Protein AF-A0A0D9XHW0-F1 (afdb_monomer)

Nearest PDB structures (foldseek):
  3bti-assembly2_E  TM=2.413E-01  e=8.405E+00  Staphylococcus aureus subsp. aureus Mu50

Secondary structure (DSSP, 8-state):
--PPP------TTHHHHH-HHHHSHHHHHHHHHHHHHHHHHHH-SS-S--SHHHHHHHHHH-TTTTTTTTT--HHHHHHHT--SS-HHHHHHHHHHHHHHIIIIIHHHHHHT-S----STTTTHHHHHHHT---------------

Radius of gyration: 20.17 Å; Cα contacts (8 Å, |Δi|>4): 110; chains: 1; bounding box: 55×36×53 Å

pLDDT: mean 93.45, std 7.58, range [49.66, 98.75]

Sequence (146 aa):
MGAIWVDNLEIESMDTINDAVQSGERALMLAEFKLSLNSYLSELAASPFRSLKNIIEFNNRHPLEERMDEFGQSYLLQSEATDGIGPTEKKAIAKLSKLCERSLEKIMRVHKLEAIVAPGASAHSLLAIGGYPAITVPAGAAVEAI

InterPro domains:
  IPR036928 Amidase signature (AS) superfamily [G3DSA:3.90.1300.10] (1-145)

Mean predicted aligned error: 4.7 Å

Structure (mmCIF, N/CA/C/O backbone):
data_AF-A0A0D9XHW0-F1
#
_entry.id   AF-A0A0D9XHW0-F1
#
loop_
_atom_site.group_PDB
_atom_site.id
_atom_site.type_symbol
_atom_site.label_atom_id
_atom_site.label_alt_id
_atom_site.label_comp_id
_atom_site.label_asym_id
_atom_site.label_entity_id
_atom_site.label_seq_id
_atom_site.pdbx_PDB_ins_code
_atom_site.Cartn_x
_atom_site.Cartn_y
_atom_site.Cartn_z
_atom_site.occupancy
_atom_site.B_iso_or_equiv
_atom_site.auth_seq_id
_atom_site.auth_comp_id
_atom_site.auth_asym_id
_atom_site.auth_atom_id
_atom_site.pdbx_PDB_model_num
ATOM 1 N N . MET A 1 1 ? -17.651 -20.077 24.466 1.00 52.66 1 MET A N 1
ATOM 2 C CA . MET A 1 1 ? -18.828 -19.181 24.417 1.00 52.66 1 MET A CA 1
ATOM 3 C C . MET A 1 1 ? -18.975 -18.540 25.786 1.00 52.66 1 MET A C 1
ATOM 5 O O . MET A 1 1 ? -18.859 -19.258 26.768 1.00 52.66 1 MET A O 1
ATOM 9 N N . GLY A 1 2 ? -19.094 -17.212 25.836 1.00 86.81 2 GLY A N 1
ATOM 10 C CA . GLY A 1 2 ? -18.925 -16.404 27.056 1.00 86.81 2 GLY A CA 1
ATOM 11 C C . GLY A 1 2 ? -18.410 -14.976 26.809 1.00 86.81 2 GLY A C 1
ATOM 12 O O . GLY A 1 2 ? -18.178 -14.250 27.764 1.00 86.81 2 GLY A O 1
ATOM 13 N N . ALA A 1 3 ? -18.216 -14.578 25.545 1.00 90.31 3 ALA A N 1
ATOM 14 C CA . ALA A 1 3 ? -17.893 -13.201 25.186 1.00 90.31 3 ALA A CA 1
ATOM 15 C C . ALA A 1 3 ? -19.110 -12.285 25.393 1.00 90.31 3 ALA A C 1
ATOM 17 O O . ALA A 1 3 ? -20.247 -12.698 25.149 1.00 90.31 3 ALA A O 1
ATOM 18 N N . ILE A 1 4 ? -18.849 -11.051 25.825 1.00 93.38 4 ILE A N 1
ATOM 19 C CA . ILE A 1 4 ? -19.847 -9.986 25.933 1.00 93.38 4 ILE A CA 1
ATOM 20 C C . ILE A 1 4 ? -19.820 -9.201 24.623 1.00 93.38 4 ILE A C 1
ATOM 22 O O . ILE A 1 4 ? -18.756 -8.767 24.187 1.00 93.38 4 ILE A O 1
ATOM 26 N N . TRP A 1 5 ? -20.984 -9.035 24.002 1.00 91.38 5 TRP A N 1
ATOM 27 C CA . TRP A 1 5 ? -21.119 -8.299 22.750 1.00 91.38 5 TRP A CA 1
ATOM 28 C C . TRP A 1 5 ? -21.504 -6.851 23.018 1.00 91.38 5 TRP A C 1
ATOM 30 O O . TRP A 1 5 ? -22.347 -6.564 23.871 1.00 91.38 5 TRP A O 1
ATOM 40 N N . VAL A 1 6 ? -20.879 -5.949 22.269 1.00 91.75 6 VAL A N 1
ATOM 41 C CA . VAL A 1 6 ? -21.291 -4.552 22.164 1.00 91.75 6 VAL A CA 1
ATOM 42 C C . VAL A 1 6 ? -21.670 -4.328 20.707 1.00 91.75 6 VAL A C 1
ATOM 44 O O . VAL A 1 6 ? -20.801 -4.281 19.839 1.00 91.75 6 VAL A O 1
ATOM 47 N N . ASP A 1 7 ? -22.970 -4.246 20.448 1.00 88.75 7 ASP A N 1
ATOM 48 C CA . ASP A 1 7 ? -23.512 -4.081 19.100 1.00 88.75 7 ASP A CA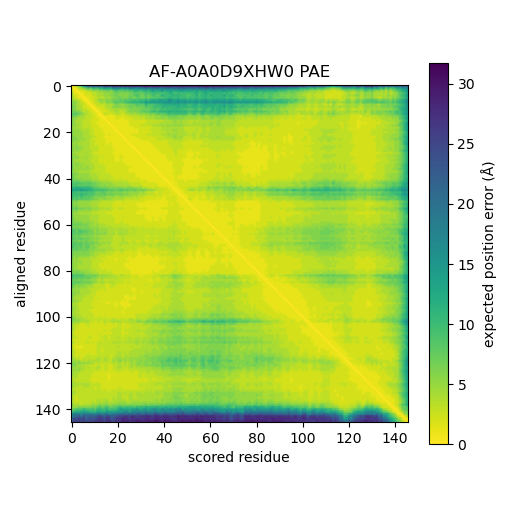 1
ATOM 49 C C . ASP A 1 7 ? -23.597 -2.602 18.694 1.00 88.75 7 ASP A C 1
ATOM 51 O O . ASP A 1 7 ? -23.497 -1.700 19.529 1.00 88.75 7 ASP A O 1
ATOM 55 N N . ASN A 1 8 ? -23.823 -2.358 17.397 1.00 83.50 8 ASN A N 1
ATOM 56 C CA . ASN A 1 8 ? -24.020 -1.027 16.803 1.00 83.50 8 ASN A CA 1
ATOM 57 C C . ASN A 1 8 ? -22.875 -0.036 17.072 1.00 83.50 8 ASN A C 1
ATOM 59 O O . ASN A 1 8 ? -23.093 1.167 17.212 1.00 83.50 8 ASN A O 1
ATOM 63 N N . LEU A 1 9 ? -21.645 -0.545 17.134 1.00 86.44 9 LEU A N 1
ATOM 64 C CA . LEU A 1 9 ? -20.449 0.281 17.176 1.00 86.44 9 LEU A CA 1
ATOM 65 C C . LEU A 1 9 ? -20.221 0.934 15.811 1.00 86.44 9 LEU A C 1
ATOM 67 O O . LEU A 1 9 ? -20.028 0.249 14.808 1.00 86.44 9 LEU A O 1
ATOM 71 N N . GLU A 1 10 ? -20.212 2.263 15.787 1.00 85.56 10 GLU A N 1
ATOM 72 C CA . GLU A 1 10 ? -19.879 3.035 14.596 1.00 85.56 10 GLU A CA 1
ATOM 73 C C . GLU A 1 10 ? -18.409 3.456 14.651 1.00 85.56 10 GLU A C 1
ATOM 75 O O . GLU A 1 10 ? -17.956 4.104 15.598 1.00 85.56 10 GLU A O 1
ATOM 80 N N . ILE A 1 11 ? -17.648 3.066 13.630 1.00 85.88 11 ILE A N 1
ATOM 81 C CA . ILE A 1 11 ? -16.259 3.488 13.479 1.00 85.88 11 ILE A CA 1
ATOM 82 C C . ILE A 1 11 ? -16.258 4.826 12.741 1.00 85.88 11 ILE A C 1
ATOM 84 O O . ILE A 1 11 ? -16.602 4.904 11.562 1.00 85.88 11 ILE A O 1
ATOM 88 N N . GLU A 1 12 ? -15.864 5.887 13.446 1.00 86.19 12 GLU A N 1
ATOM 89 C CA . GLU A 1 12 ? -15.758 7.228 12.871 1.00 86.19 12 GLU A CA 1
ATOM 90 C C . GLU A 1 12 ? -14.870 7.221 11.610 1.00 86.19 12 GLU A C 1
ATOM 92 O O . GLU A 1 12 ? -13.840 6.561 11.559 1.00 86.19 12 GLU A O 1
ATOM 97 N N . SER A 1 13 ? -15.225 8.018 10.597 1.00 88.06 13 SER A N 1
ATOM 98 C CA . SER A 1 13 ? -14.411 8.228 9.380 1.00 88.06 13 SER A CA 1
ATOM 99 C C . SER A 1 13 ? -14.149 6.986 8.510 1.00 88.06 13 SER A C 1
ATOM 101 O O . SER A 1 13 ? -13.260 7.038 7.655 1.00 88.06 13 SER A O 1
ATOM 103 N N . MET A 1 14 ? -14.915 5.899 8.670 1.00 90.31 14 MET A N 1
ATOM 104 C CA . MET A 1 14 ? -14.696 4.659 7.913 1.00 90.31 14 MET A CA 1
ATOM 105 C C . MET A 1 14 ? -14.783 4.854 6.391 1.00 90.31 14 MET A C 1
ATOM 107 O O . MET A 1 14 ? -13.962 4.310 5.657 1.00 90.31 14 MET A O 1
ATOM 111 N N . ASP A 1 15 ? -15.692 5.711 5.916 1.00 91.88 15 ASP A N 1
ATOM 112 C CA . ASP A 1 15 ? -15.798 6.064 4.492 1.00 91.88 15 ASP A CA 1
ATOM 113 C C . ASP A 1 15 ? -14.523 6.732 3.963 1.00 91.88 15 ASP A C 1
ATOM 115 O O . ASP A 1 15 ? -14.060 6.437 2.866 1.00 91.88 15 ASP A O 1
ATOM 119 N N . THR A 1 16 ? -13.915 7.615 4.765 1.00 94.50 16 THR A N 1
ATOM 120 C CA . THR A 1 16 ? -12.645 8.259 4.402 1.00 94.50 16 THR A CA 1
ATOM 121 C 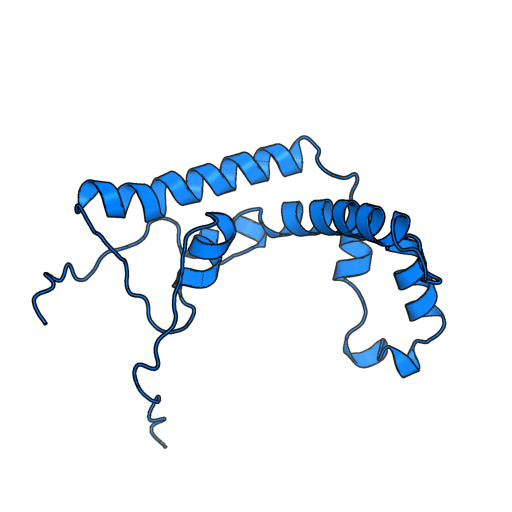C . THR A 1 16 ? -11.497 7.262 4.418 1.00 94.50 16 THR A C 1
ATOM 123 O O . THR A 1 16 ? -10.620 7.359 3.571 1.00 94.50 16 THR A O 1
ATOM 126 N N . ILE A 1 17 ? -11.477 6.332 5.376 1.00 93.88 17 ILE A N 1
ATOM 127 C CA . ILE A 1 17 ? -10.433 5.305 5.496 1.00 93.88 17 ILE A CA 1
ATOM 128 C C . ILE A 1 17 ? -10.478 4.329 4.315 1.00 93.88 17 ILE A C 1
ATOM 130 O O . ILE A 1 17 ? -9.427 3.981 3.784 1.00 93.88 17 ILE A O 1
ATOM 134 N N . ASN A 1 18 ? -11.676 3.928 3.887 1.00 92.88 18 ASN A N 1
ATOM 135 C CA . ASN A 1 18 ? -11.874 2.999 2.772 1.00 92.88 18 ASN A CA 1
ATOM 136 C C . ASN A 1 18 ? -11.663 3.645 1.388 1.00 92.88 18 ASN A C 1
ATOM 138 O O . ASN A 1 18 ? -11.543 2.935 0.390 1.00 92.88 18 ASN A O 1
ATOM 142 N N . ASP A 1 19 ? -11.595 4.975 1.302 1.00 95.19 19 ASP A N 1
ATOM 143 C CA . ASP A 1 19 ? -11.231 5.686 0.078 1.00 95.19 19 ASP A CA 1
ATOM 144 C C . ASP A 1 19 ? -9.733 6.022 0.087 1.00 95.19 19 ASP A C 1
ATOM 146 O O . ASP A 1 19 ? -9.295 6.995 0.700 1.00 95.19 19 ASP A O 1
ATOM 150 N N . ALA A 1 20 ? -8.940 5.240 -0.649 1.00 94.69 20 ALA A N 1
ATOM 151 C CA . ALA A 1 20 ? -7.485 5.393 -0.717 1.00 94.69 20 ALA A CA 1
ATOM 152 C C . ALA A 1 20 ? -7.015 6.786 -1.193 1.00 94.69 20 ALA A C 1
ATOM 154 O O . ALA A 1 20 ? -5.894 7.204 -0.889 1.00 94.69 20 ALA A O 1
ATOM 155 N N . VAL A 1 21 ? -7.831 7.523 -1.958 1.00 95.00 21 VAL A N 1
ATOM 156 C CA . VAL A 1 21 ? -7.497 8.898 -2.369 1.00 95.00 21 VAL A CA 1
ATOM 157 C C . VAL A 1 21 ? -7.766 9.851 -1.221 1.00 95.00 21 VAL A C 1
ATOM 159 O O . VAL A 1 21 ? -6.902 10.658 -0.870 1.00 95.00 21 VAL A O 1
ATOM 162 N N . GLN A 1 22 ? -8.956 9.762 -0.629 1.00 95.06 22 GLN A N 1
ATOM 163 C CA . GLN A 1 22 ? -9.345 10.660 0.449 1.00 95.06 22 GLN A CA 1
ATOM 164 C C . GLN A 1 22 ? -8.522 10.418 1.711 1.00 95.06 22 GLN A C 1
ATOM 166 O O . GLN A 1 22 ? -8.121 11.395 2.343 1.00 95.06 22 GLN A O 1
ATOM 171 N N . SER A 1 23 ? -8.220 9.173 2.077 1.00 94.38 23 SER A N 1
ATOM 172 C CA . SER A 1 23 ? -7.375 8.837 3.229 1.00 94.38 23 SER A CA 1
ATOM 173 C C . SER A 1 23 ? -5.949 9.381 3.078 1.00 94.38 23 SER A C 1
ATOM 175 O O . SER A 1 23 ? -5.334 9.784 4.068 1.00 94.38 23 SER A O 1
ATOM 177 N N . GLY A 1 24 ? -5.460 9.481 1.838 1.00 94.94 24 GLY A N 1
ATOM 178 C CA . GLY A 1 24 ? -4.069 9.788 1.502 1.00 94.94 24 GLY A CA 1
ATOM 179 C C . GLY A 1 24 ? -3.194 8.541 1.343 1.00 94.94 24 GLY A C 1
ATOM 180 O O . GLY A 1 24 ? -2.028 8.671 0.972 1.00 94.94 24 GLY A O 1
ATOM 181 N N . GLU A 1 25 ? -3.752 7.349 1.569 1.00 95.75 25 GLU A N 1
ATOM 182 C CA . GLU A 1 25 ? -3.077 6.058 1.403 1.00 95.75 25 GLU A CA 1
ATOM 183 C C . GLU A 1 25 ? -2.483 5.908 0.001 1.00 95.75 25 GLU A C 1
ATOM 185 O O . GLU A 1 25 ? -1.317 5.553 -0.129 1.00 95.75 25 GLU A O 1
ATOM 190 N N . ARG A 1 26 ? -3.232 6.246 -1.057 1.00 95.81 26 ARG A N 1
ATOM 191 C CA . ARG A 1 26 ? -2.763 6.080 -2.440 1.00 95.81 26 ARG A CA 1
ATOM 192 C C . ARG A 1 26 ? -1.508 6.899 -2.720 1.00 95.81 26 ARG A C 1
ATOM 194 O O . ARG A 1 26 ? -0.598 6.396 -3.365 1.00 95.81 26 ARG A O 1
ATOM 201 N N . ALA A 1 27 ? -1.449 8.144 -2.250 1.00 95.06 27 ALA A N 1
ATOM 202 C CA . ALA A 1 27 ? -0.276 8.991 -2.462 1.00 95.06 27 ALA A CA 1
ATOM 203 C C . ALA A 1 27 ? 0.968 8.379 -1.801 1.00 95.06 27 ALA A C 1
ATOM 205 O O . ALA A 1 27 ? 2.023 8.290 -2.427 1.00 95.06 27 ALA A O 1
ATOM 206 N N . LEU A 1 28 ? 0.810 7.893 -0.566 1.00 96.50 28 LEU A N 1
ATOM 207 C CA . LEU A 1 28 ? 1.883 7.232 0.166 1.00 96.50 28 LEU A CA 1
ATOM 208 C C . LEU A 1 28 ? 2.304 5.918 -0.506 1.00 96.50 28 LEU A C 1
ATOM 210 O O . LEU A 1 28 ? 3.488 5.725 -0.766 1.00 96.50 28 LEU A O 1
ATOM 214 N N . MET A 1 29 ? 1.338 5.071 -0.874 1.00 96.94 29 MET A N 1
ATOM 215 C CA . MET A 1 29 ? 1.565 3.790 -1.546 1.00 96.94 29 MET A CA 1
ATOM 216 C C . MET A 1 29 ? 2.384 3.960 -2.830 1.00 96.94 29 MET A C 1
ATOM 218 O O . MET A 1 29 ? 3.325 3.207 -3.055 1.00 96.94 29 MET A O 1
ATOM 222 N N . LEU A 1 30 ? 2.060 4.948 -3.671 1.00 98.12 30 LEU A N 1
ATOM 223 C CA . LEU A 1 30 ? 2.781 5.190 -4.927 1.00 98.12 30 LEU A CA 1
ATOM 224 C C . LEU A 1 30 ? 4.241 5.596 -4.687 1.00 98.12 30 LEU A C 1
ATOM 226 O O . LEU A 1 30 ? 5.149 5.082 -5.346 1.00 98.12 30 LEU A O 1
ATOM 230 N N . ALA A 1 31 ? 4.465 6.493 -3.724 1.00 98.06 31 ALA A N 1
ATOM 231 C CA . ALA A 1 31 ? 5.800 6.969 -3.381 1.00 98.06 31 ALA A CA 1
ATOM 232 C C . ALA A 1 31 ? 6.653 5.857 -2.751 1.00 98.06 31 ALA A C 1
ATOM 234 O O . ALA A 1 31 ? 7.791 5.623 -3.167 1.00 98.06 31 ALA A O 1
ATOM 235 N N . GLU A 1 32 ? 6.095 5.132 -1.780 1.00 97.75 32 GLU A N 1
ATOM 236 C CA . GLU A 1 32 ? 6.776 4.024 -1.107 1.00 97.75 32 GLU A CA 1
ATOM 237 C C . GLU A 1 32 ? 7.025 2.842 -2.040 1.00 97.75 32 GLU A C 1
ATOM 239 O O . GLU A 1 32 ? 8.083 2.218 -1.941 1.00 97.75 32 GLU A O 1
ATOM 244 N N . PHE A 1 33 ? 6.110 2.552 -2.971 1.00 98.44 33 PHE A N 1
ATOM 245 C CA . PHE A 1 33 ? 6.276 1.472 -3.941 1.00 98.44 33 PHE A CA 1
ATOM 246 C C . PHE A 1 33 ? 7.499 1.695 -4.831 1.00 98.44 33 PHE A C 1
ATOM 248 O O . PHE A 1 33 ? 8.334 0.798 -4.936 1.00 98.44 33 PHE A O 1
ATOM 255 N N . LYS A 1 34 ? 7.663 2.891 -5.422 1.00 98.44 34 LYS A N 1
ATOM 256 C CA . LYS A 1 34 ? 8.851 3.211 -6.238 1.00 98.44 34 LYS A CA 1
ATOM 257 C C . LYS A 1 34 ? 10.135 3.054 -5.426 1.00 98.44 34 LYS A C 1
ATOM 259 O O . LYS A 1 34 ? 11.078 2.413 -5.892 1.00 98.44 34 LYS A O 1
ATOM 264 N N . LEU A 1 35 ? 10.178 3.639 -4.227 1.00 98.25 35 LEU A N 1
ATOM 265 C CA . LEU A 1 35 ? 11.366 3.606 -3.370 1.00 98.25 35 LEU A CA 1
ATOM 266 C C . LEU A 1 35 ? 11.725 2.172 -2.965 1.00 98.25 35 LEU A C 1
ATOM 268 O O . LEU A 1 35 ? 12.852 1.730 -3.195 1.00 98.25 35 LEU A O 1
ATOM 272 N N . SER A 1 36 ? 10.757 1.440 -2.416 1.00 98.12 36 SER A N 1
ATOM 273 C CA . SER A 1 36 ? 10.946 0.077 -1.916 1.00 98.12 36 SER A CA 1
ATOM 274 C C . SER A 1 36 ? 11.310 -0.890 -3.036 1.00 98.12 36 SER A C 1
ATOM 276 O O . SER A 1 36 ? 12.248 -1.672 -2.892 1.00 98.12 36 SER A O 1
ATOM 278 N N . LEU A 1 37 ? 10.617 -0.812 -4.178 1.00 98.19 37 LEU A N 1
ATOM 279 C CA . LEU A 1 37 ? 10.886 -1.686 -5.315 1.00 98.19 37 LEU A CA 1
ATOM 280 C C . LEU A 1 37 ? 12.273 -1.423 -5.904 1.00 98.19 37 LEU A C 1
ATOM 282 O O . LEU A 1 37 ? 13.001 -2.372 -6.181 1.00 98.19 37 LEU A O 1
ATOM 286 N N . ASN A 1 38 ? 12.670 -0.157 -6.068 1.00 98.25 38 ASN A N 1
ATOM 287 C CA . ASN A 1 38 ? 14.004 0.174 -6.572 1.00 98.25 38 ASN A CA 1
ATOM 288 C C . ASN A 1 38 ? 15.103 -0.313 -5.620 1.00 98.25 38 ASN A C 1
ATOM 290 O O . ASN A 1 38 ? 16.084 -0.892 -6.086 1.00 98.25 38 ASN A O 1
ATOM 294 N N . SER A 1 39 ? 14.922 -0.131 -4.305 1.00 97.88 39 SER A N 1
ATOM 295 C CA . SER A 1 39 ? 15.852 -0.654 -3.296 1.00 97.88 39 SER A CA 1
ATOM 296 C C . SER A 1 39 ? 15.981 -2.171 -3.420 1.00 97.88 39 SER A C 1
ATOM 298 O O . SER A 1 39 ? 17.082 -2.678 -3.623 1.00 97.88 39 SER A O 1
ATOM 300 N N . TYR A 1 40 ? 14.850 -2.883 -3.418 1.00 98.00 40 TYR A N 1
ATOM 301 C CA . TYR A 1 40 ? 14.813 -4.338 -3.547 1.00 98.00 40 TYR A CA 1
ATOM 302 C C . TYR A 1 40 ? 15.505 -4.829 -4.826 1.00 98.00 40 TYR A C 1
ATOM 304 O O . TYR A 1 40 ? 16.389 -5.681 -4.770 1.00 98.00 40 TYR A O 1
ATOM 312 N N . LEU A 1 41 ? 15.154 -4.261 -5.985 1.00 97.88 41 LEU A N 1
ATOM 313 C CA . LEU A 1 41 ? 15.723 -4.656 -7.277 1.00 97.88 41 LEU A CA 1
ATOM 314 C C . LEU A 1 41 ? 17.229 -4.388 -7.373 1.00 97.88 41 LEU A C 1
ATOM 316 O O . LEU A 1 41 ? 17.926 -5.114 -8.084 1.00 97.88 41 LEU A O 1
ATOM 320 N N . SER A 1 42 ? 17.734 -3.361 -6.685 1.00 96.62 42 SER A N 1
ATOM 321 C CA . SER A 1 42 ? 19.163 -3.033 -6.676 1.00 96.62 42 SER A CA 1
ATOM 322 C C . SER A 1 42 ? 20.016 -4.069 -5.933 1.00 96.62 42 SER A C 1
ATOM 324 O O . SER A 1 42 ? 21.182 -4.255 -6.278 1.00 96.62 42 SER A O 1
ATOM 326 N N . GLU A 1 43 ? 19.421 -4.781 -4.973 1.00 96.75 43 GLU A N 1
ATOM 327 C CA . GLU A 1 43 ? 20.092 -5.769 -4.118 1.00 96.75 43 GLU A CA 1
ATOM 328 C C . GLU A 1 43 ? 20.009 -7.203 -4.667 1.00 96.75 43 GLU A C 1
ATOM 330 O O . GLU A 1 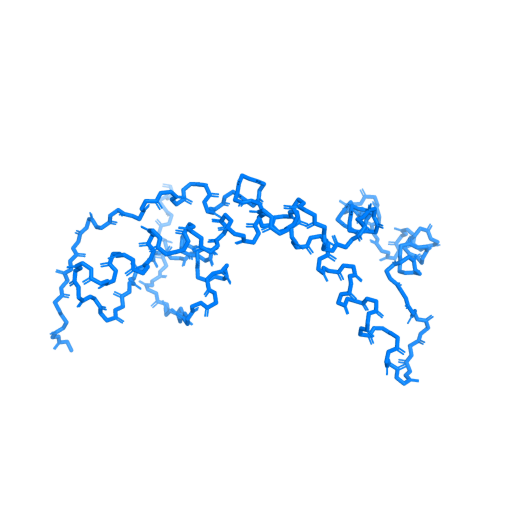43 ? 20.695 -8.105 -4.179 1.00 96.75 43 GLU A O 1
ATOM 335 N N . LEU A 1 44 ? 19.193 -7.444 -5.699 1.00 96.94 44 LEU A N 1
ATOM 336 C CA . LEU A 1 44 ? 19.039 -8.773 -6.285 1.00 96.94 44 LEU A CA 1
ATOM 337 C C . LEU A 1 44 ? 20.327 -9.252 -6.964 1.00 96.94 44 LEU A C 1
ATOM 339 O O . LEU A 1 44 ? 20.791 -8.674 -7.949 1.00 96.94 44 LEU A O 1
ATOM 343 N N . ALA A 1 45 ? 20.839 -10.396 -6.502 1.00 96.31 45 ALA A N 1
ATOM 344 C CA . ALA A 1 45 ? 22.020 -11.042 -7.077 1.00 96.31 45 ALA A CA 1
ATOM 345 C C . ALA A 1 45 ? 21.832 -11.419 -8.559 1.00 96.31 45 ALA A C 1
ATOM 347 O O . ALA A 1 45 ? 22.761 -11.303 -9.356 1.00 96.31 45 ALA A O 1
ATOM 348 N N . ALA A 1 46 ? 20.626 -11.853 -8.936 1.00 95.44 46 ALA A N 1
ATOM 349 C CA . ALA A 1 46 ? 20.292 -12.254 -10.297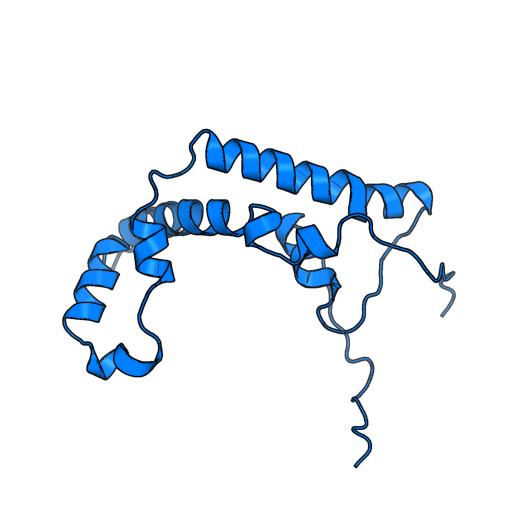 1.00 95.44 46 ALA A CA 1
ATOM 350 C C . ALA A 1 46 ? 18.929 -11.684 -10.702 1.00 95.44 46 ALA A C 1
ATOM 352 O O . ALA A 1 46 ? 17.879 -12.160 -10.285 1.00 95.44 46 ALA A O 1
ATOM 353 N N . SER A 1 47 ? 18.961 -10.644 -11.527 1.00 95.31 47 SER A N 1
ATOM 354 C CA . SER A 1 47 ? 17.795 -10.046 -12.178 1.00 95.31 47 SER A CA 1
ATOM 355 C C . SER A 1 47 ? 18.291 -9.173 -13.334 1.00 95.31 47 SER A C 1
ATOM 357 O O . SER A 1 47 ? 19.369 -8.585 -13.197 1.00 95.31 47 SER A O 1
ATOM 359 N N . PRO A 1 48 ? 17.560 -9.046 -14.451 1.00 93.25 48 PRO A N 1
ATOM 360 C CA . PRO A 1 48 ? 17.873 -8.066 -15.490 1.00 93.25 48 PRO A CA 1
ATOM 361 C C . PRO A 1 48 ? 17.369 -6.650 -15.150 1.00 93.25 48 PRO A C 1
ATOM 363 O O . PRO A 1 48 ? 17.781 -5.689 -15.794 1.00 93.25 48 PRO A O 1
ATOM 366 N N . PHE A 1 49 ? 16.504 -6.496 -14.141 1.00 97.06 49 PHE A N 1
ATOM 367 C CA . PHE A 1 49 ? 15.891 -5.217 -13.773 1.00 97.06 49 PHE A CA 1
ATOM 368 C C . PHE A 1 49 ? 16.558 -4.607 -12.542 1.00 97.06 49 PHE A C 1
ATOM 370 O O . PHE A 1 49 ? 16.837 -5.308 -11.567 1.00 97.06 49 PHE A O 1
ATOM 377 N N . ARG A 1 50 ? 16.801 -3.293 -12.568 1.00 96.44 50 ARG A N 1
ATOM 378 C CA . ARG A 1 50 ? 17.386 -2.542 -11.441 1.00 96.44 50 ARG A CA 1
ATOM 379 C C . ARG A 1 50 ? 16.516 -1.381 -10.967 1.00 96.44 50 ARG A C 1
ATOM 381 O O . ARG A 1 50 ? 16.898 -0.676 -10.043 1.00 96.44 50 ARG A O 1
ATOM 388 N N . SER A 1 51 ? 15.364 -1.170 -11.598 1.00 98.12 51 SER A N 1
ATOM 389 C CA . SER A 1 51 ? 14.431 -0.102 -11.248 1.00 98.12 51 SER A CA 1
ATOM 390 C C . SER A 1 51 ? 13.034 -0.352 -11.817 1.00 98.12 51 SER A C 1
ATOM 392 O O . SER A 1 51 ? 12.877 -1.078 -12.803 1.00 98.12 51 SER A O 1
ATOM 394 N N . LEU A 1 52 ? 12.039 0.326 -11.245 1.00 98.50 52 LEU A N 1
ATOM 395 C CA . LEU A 1 52 ? 10.677 0.445 -11.756 1.00 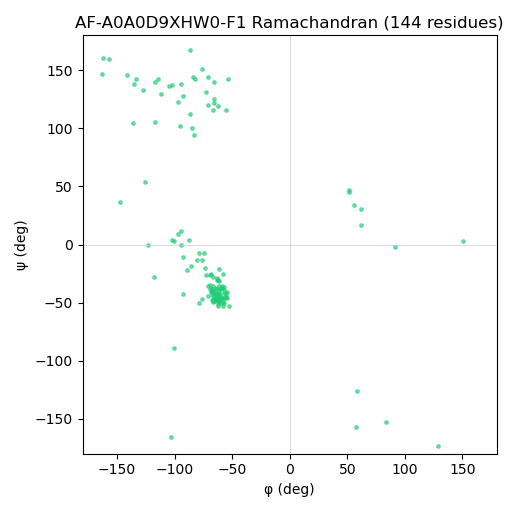98.50 52 LEU A CA 1
ATOM 396 C C . LEU A 1 52 ? 10.662 0.967 -13.199 1.00 98.50 52 LEU A C 1
ATOM 398 O O . LEU A 1 52 ? 9.951 0.426 -14.043 1.00 98.50 52 LEU A O 1
ATOM 402 N N . LYS A 1 53 ? 11.517 1.944 -13.519 1.00 98.50 53 LYS A N 1
ATOM 403 C CA . LYS A 1 53 ? 11.690 2.436 -14.889 1.00 98.50 53 LYS A CA 1
ATOM 404 C C . LYS A 1 53 ? 12.052 1.323 -15.877 1.00 98.50 53 LYS A C 1
ATOM 406 O O . LYS A 1 53 ? 11.486 1.283 -16.966 1.00 98.50 53 LYS A O 1
ATOM 411 N N . ASN A 1 54 ? 12.950 0.402 -15.510 1.00 97.88 54 ASN A N 1
ATOM 412 C CA . ASN A 1 54 ? 13.300 -0.713 -16.398 1.00 97.88 54 ASN A CA 1
ATOM 413 C C . ASN A 1 54 ? 12.108 -1.641 -16.655 1.00 97.88 54 ASN A C 1
ATOM 415 O O . ASN A 1 54 ? 11.958 -2.122 -17.774 1.00 97.88 54 ASN A O 1
ATOM 419 N N . ILE A 1 55 ? 11.268 -1.869 -15.643 1.00 98.25 55 ILE A N 1
ATOM 420 C CA . ILE A 1 55 ? 10.047 -2.673 -15.780 1.00 98.25 55 ILE A CA 1
ATOM 421 C C . ILE A 1 55 ? 9.064 -1.977 -16.729 1.00 98.25 55 ILE A C 1
ATOM 423 O O . ILE A 1 55 ? 8.569 -2.600 -17.660 1.00 98.25 55 ILE A O 1
ATOM 427 N N . ILE A 1 56 ? 8.847 -0.668 -16.569 1.00 98.69 56 ILE A N 1
ATOM 428 C CA . ILE A 1 56 ? 7.960 0.107 -17.453 1.00 98.69 56 ILE A CA 1
ATOM 429 C C . ILE A 1 56 ? 8.435 0.048 -18.911 1.00 98.69 56 ILE A C 1
ATOM 431 O O . ILE A 1 56 ? 7.638 -0.161 -19.828 1.00 98.69 56 ILE A O 1
ATOM 435 N N . GLU A 1 57 ? 9.738 0.227 -19.137 1.00 98.44 57 GLU A N 1
ATOM 436 C CA . GLU A 1 57 ? 10.343 0.138 -20.469 1.00 98.44 57 GLU A CA 1
ATOM 437 C C . GLU A 1 57 ? 10.233 -1.266 -21.067 1.00 98.44 57 GLU A C 1
ATOM 439 O O . GLU A 1 57 ? 9.999 -1.392 -22.269 1.00 98.44 57 GLU A O 1
ATOM 444 N N . PHE A 1 58 ? 10.382 -2.306 -20.247 1.00 98.38 58 PHE A N 1
ATOM 445 C CA . PHE A 1 58 ? 10.173 -3.687 -20.664 1.00 98.38 58 PHE A CA 1
ATOM 446 C C . PHE A 1 58 ? 8.726 -3.910 -21.105 1.00 98.38 58 PHE A C 1
ATOM 448 O O . PHE A 1 58 ? 8.506 -4.319 -22.242 1.00 98.38 58 PHE A O 1
ATOM 455 N N . ASN A 1 59 ? 7.749 -3.516 -20.289 1.00 98.38 59 ASN A N 1
ATOM 456 C CA . ASN A 1 59 ? 6.332 -3.660 -20.624 1.00 98.38 59 ASN A CA 1
ATOM 457 C C . ASN A 1 59 ? 5.971 -2.950 -21.938 1.00 98.38 59 ASN A C 1
ATOM 459 O O . ASN A 1 59 ? 5.247 -3.490 -22.769 1.00 98.38 59 ASN A O 1
ATOM 463 N N . ASN A 1 60 ? 6.546 -1.768 -22.183 1.00 98.25 60 ASN A N 1
ATOM 464 C CA . ASN A 1 60 ? 6.348 -1.038 -23.440 1.00 98.25 60 ASN A CA 1
ATOM 465 C C . ASN A 1 60 ? 6.948 -1.751 -24.666 1.00 98.25 60 ASN A C 1
ATOM 467 O O . ASN A 1 60 ? 6.471 -1.549 -25.782 1.00 98.25 60 ASN A O 1
ATOM 471 N N . ARG A 1 61 ? 8.006 -2.552 -24.488 1.00 98.44 61 ARG A N 1
ATOM 472 C CA . ARG A 1 61 ? 8.628 -3.351 -25.561 1.00 98.44 61 ARG A CA 1
ATOM 473 C C . ARG A 1 61 ? 7.945 -4.703 -25.772 1.00 98.44 61 ARG A C 1
ATOM 475 O O . ARG A 1 61 ? 8.117 -5.281 -26.841 1.00 98.44 61 ARG A O 1
ATOM 482 N N . HIS A 1 62 ? 7.175 -5.166 -24.789 1.00 98.12 62 HIS A N 1
ATOM 483 C CA . HIS A 1 62 ? 6.486 -6.459 -24.777 1.00 98.12 62 HIS A CA 1
ATOM 484 C C . HIS A 1 62 ? 4.972 -6.303 -24.523 1.00 98.12 62 HIS A C 1
ATOM 486 O O . HIS A 1 62 ? 4.428 -6.886 -23.584 1.00 98.12 62 HIS A O 1
ATOM 492 N N . PRO A 1 63 ? 4.257 -5.480 -25.318 1.00 97.94 63 PRO A N 1
ATOM 493 C CA . PRO A 1 63 ? 2.881 -5.103 -25.002 1.00 97.94 63 PRO A CA 1
ATOM 494 C C . PRO A 1 63 ? 1.878 -6.259 -25.116 1.00 97.94 63 PRO A C 1
ATOM 496 O O . PRO A 1 63 ? 0.841 -6.219 -24.455 1.00 97.94 63 PRO A O 1
ATOM 499 N N . LEU A 1 64 ? 2.170 -7.277 -25.936 1.00 98.19 64 LEU A N 1
ATOM 500 C CA . LEU A 1 64 ? 1.312 -8.454 -26.086 1.00 98.19 64 LEU A CA 1
ATOM 501 C C . LEU A 1 64 ? 1.460 -9.391 -24.885 1.00 98.19 64 LEU A C 1
ATOM 503 O O . LEU A 1 64 ? 0.459 -9.829 -24.322 1.00 98.19 64 LEU A O 1
ATOM 507 N N . GLU A 1 65 ? 2.698 -9.671 -24.481 1.00 98.06 65 GLU A N 1
ATOM 508 C CA . GLU A 1 65 ? 3.013 -10.542 -23.350 1.00 98.06 65 GLU A CA 1
ATOM 509 C C . GLU A 1 65 ? 2.516 -9.948 -22.027 1.00 98.06 65 GLU A C 1
ATOM 511 O O . GLU A 1 65 ? 1.917 -10.658 -21.220 1.00 98.06 65 GLU A O 1
ATOM 516 N N . GLU A 1 66 ? 2.679 -8.635 -21.851 1.00 97.69 66 GLU A N 1
ATOM 517 C CA . GLU A 1 66 ? 2.249 -7.906 -20.651 1.00 97.69 66 GLU A CA 1
ATOM 518 C C . GLU A 1 66 ? 0.786 -7.425 -20.719 1.00 97.69 66 GLU A C 1
ATOM 520 O O . GLU A 1 66 ? 0.308 -6.750 -19.807 1.00 97.69 66 GLU A O 1
ATOM 525 N N . ARG A 1 67 ? 0.047 -7.778 -21.784 1.00 97.81 67 ARG A N 1
ATOM 526 C CA . ARG A 1 67 ? -1.388 -7.465 -21.969 1.00 97.81 67 ARG A CA 1
ATOM 527 C C . ARG A 1 67 ? -1.706 -5.979 -21.764 1.00 97.81 67 ARG A C 1
ATOM 529 O O . ARG A 1 67 ? -2.681 -5.597 -21.107 1.00 97.81 67 ARG A O 1
ATOM 536 N N . MET A 1 68 ? -0.874 -5.128 -22.357 1.00 97.88 68 MET A N 1
ATOM 537 C CA . MET A 1 68 ? -0.920 -3.676 -22.179 1.00 97.88 68 MET A CA 1
ATOM 538 C C . MET A 1 68 ? -2.224 -3.038 -22.673 1.00 97.88 68 MET A C 1
ATOM 540 O O . MET A 1 68 ? -2.647 -2.036 -22.099 1.00 97.88 68 MET A O 1
ATOM 544 N N . ASP A 1 69 ? -2.884 -3.638 -23.666 1.00 97.31 69 ASP A N 1
ATOM 545 C CA . ASP A 1 69 ? -4.185 -3.177 -24.171 1.00 97.31 69 ASP A CA 1
ATOM 546 C C . ASP A 1 69 ? -5.337 -3.462 -23.193 1.00 97.31 69 ASP A C 1
ATOM 548 O O . ASP A 1 69 ? -6.342 -2.752 -23.195 1.00 97.31 69 ASP A O 1
ATOM 552 N N . GLU A 1 70 ? -5.205 -4.488 -22.346 1.00 97.75 70 GLU A N 1
ATOM 553 C CA . GLU A 1 70 ? -6.266 -4.915 -21.428 1.00 97.75 70 GLU A CA 1
ATOM 554 C C . GLU A 1 70 ? -6.149 -4.253 -20.052 1.00 97.75 70 GLU A C 1
ATOM 556 O O . GLU A 1 70 ? -7.155 -3.828 -19.483 1.00 97.75 70 GLU A O 1
ATOM 561 N N . PHE A 1 71 ? -4.931 -4.157 -19.509 1.00 96.88 71 PHE A N 1
ATOM 562 C CA . PHE A 1 71 ? -4.712 -3.671 -18.139 1.00 96.88 71 PHE A CA 1
ATOM 563 C C . PHE A 1 71 ? -3.880 -2.393 -18.059 1.00 96.88 71 PHE A C 1
ATOM 565 O O . PHE A 1 71 ? -4.027 -1.610 -17.115 1.00 96.88 71 PHE A O 1
ATOM 572 N N . GLY A 1 72 ? -3.001 -2.171 -19.036 1.00 97.56 72 GLY A N 1
ATOM 573 C CA . GLY A 1 72 ? -2.023 -1.093 -19.001 1.00 97.56 72 GLY A CA 1
ATOM 574 C C . GLY A 1 72 ? -1.107 -1.149 -17.772 1.00 97.56 72 GLY A C 1
ATOM 575 O O . GLY A 1 72 ? -0.898 -2.190 -17.157 1.00 97.56 72 GLY A O 1
ATOM 576 N N . GLN A 1 73 ? -0.538 0.004 -17.405 1.00 98.38 73 GLN A N 1
ATOM 577 C CA . GLN A 1 73 ? 0.402 0.109 -16.278 1.00 98.38 73 GLN A CA 1
ATOM 578 C C . GLN A 1 73 ? 0.320 1.452 -15.533 1.00 98.38 73 GLN A C 1
ATOM 580 O O . GLN A 1 73 ? 1.323 2.016 -15.093 1.00 98.38 73 GLN A O 1
ATOM 585 N N . SER A 1 74 ? -0.890 2.003 -15.402 1.00 98.00 74 SER A N 1
ATOM 586 C CA . SER A 1 74 ? -1.113 3.359 -14.875 1.00 98.00 74 SER A CA 1
ATOM 587 C C . SER A 1 74 ? -0.535 3.578 -13.473 1.00 98.00 74 SER A C 1
ATOM 589 O O . SER A 1 74 ? -0.018 4.659 -13.194 1.00 98.00 74 SER A O 1
ATOM 591 N N . TYR A 1 75 ? -0.582 2.574 -12.595 1.00 97.94 75 TYR A N 1
ATOM 592 C CA . TYR A 1 75 ? 0.014 2.666 -11.262 1.00 97.94 75 TYR A CA 1
ATOM 593 C C . TYR A 1 75 ? 1.544 2.649 -11.293 1.00 97.94 75 TYR A C 1
ATOM 595 O O . TYR A 1 75 ? 2.154 3.391 -10.533 1.00 97.94 75 TYR A O 1
ATOM 603 N N . LEU A 1 76 ? 2.173 1.893 -12.201 1.00 98.62 76 LEU A N 1
ATOM 604 C CA . LEU A 1 76 ? 3.632 1.920 -12.359 1.00 98.62 76 LEU A CA 1
ATOM 605 C C . LEU A 1 76 ? 4.096 3.305 -12.824 1.00 98.62 76 LEU A C 1
ATOM 607 O O . LEU A 1 76 ? 5.038 3.857 -12.263 1.00 98.62 76 LEU A O 1
ATOM 611 N N . LEU A 1 77 ? 3.386 3.897 -13.789 1.00 98.75 77 LEU A N 1
ATOM 612 C CA . LEU A 1 77 ? 3.674 5.245 -14.289 1.00 98.75 77 LEU A CA 1
ATOM 613 C C . LEU A 1 77 ? 3.481 6.317 -13.210 1.00 98.75 77 LEU A C 1
ATOM 615 O O . LEU A 1 77 ? 4.336 7.186 -13.056 1.00 98.75 77 LEU A O 1
ATOM 619 N N . GLN A 1 78 ? 2.386 6.249 -12.447 1.00 98.38 78 GLN A N 1
ATOM 620 C CA . GLN A 1 78 ? 2.138 7.177 -11.339 1.00 98.38 78 GLN A CA 1
ATOM 621 C C . GLN A 1 78 ? 3.197 7.047 -10.241 1.00 98.38 78 GLN A C 1
ATOM 623 O O . GLN A 1 78 ? 3.707 8.064 -9.782 1.00 98.38 78 GLN A O 1
ATOM 628 N N . SER A 1 79 ? 3.563 5.820 -9.858 1.00 98.56 79 SER A N 1
ATOM 629 C CA . SER A 1 79 ? 4.631 5.571 -8.887 1.00 98.56 79 SER A CA 1
ATOM 630 C C . SER A 1 79 ? 5.967 6.117 -9.377 1.00 98.56 79 SER A C 1
ATOM 632 O O . SER A 1 79 ? 6.630 6.832 -8.631 1.00 98.56 79 SER A O 1
ATOM 634 N N . GLU A 1 80 ? 6.350 5.855 -10.633 1.00 98.69 80 GLU A N 1
ATOM 635 C CA . GLU A 1 80 ? 7.601 6.360 -11.217 1.00 98.69 80 GLU A CA 1
ATOM 636 C C . GLU A 1 80 ? 7.645 7.893 -11.267 1.00 98.69 80 GLU A C 1
ATOM 638 O O . GLU A 1 80 ? 8.715 8.475 -11.097 1.00 98.69 80 GLU A O 1
ATOM 643 N N . ALA A 1 81 ? 6.498 8.556 -11.423 1.00 98.19 81 ALA A N 1
ATOM 644 C CA . ALA A 1 81 ? 6.392 10.014 -11.406 1.00 98.19 81 ALA A CA 1
ATOM 645 C C . ALA A 1 81 ? 6.521 10.644 -10.004 1.00 98.19 81 ALA A C 1
ATOM 647 O O . ALA A 1 81 ? 6.571 11.867 -9.901 1.00 98.19 81 ALA A O 1
ATOM 648 N N . THR A 1 82 ? 6.569 9.850 -8.930 1.00 97.81 82 THR A N 1
ATOM 649 C CA . THR A 1 82 ? 6.759 10.382 -7.572 1.00 97.81 82 THR A CA 1
ATOM 650 C C . THR A 1 82 ? 8.211 10.783 -7.297 1.00 97.81 82 THR A C 1
ATOM 652 O O . THR A 1 82 ? 9.163 10.160 -7.787 1.00 97.81 82 THR A O 1
ATOM 655 N N . ASP A 1 83 ? 8.372 11.773 -6.417 1.00 95.19 83 ASP A N 1
ATOM 656 C CA . ASP A 1 83 ? 9.666 12.240 -5.897 1.00 95.19 83 ASP A CA 1
ATOM 657 C C . ASP A 1 83 ? 10.052 11.573 -4.556 1.00 95.19 83 ASP A C 1
ATOM 659 O O . ASP A 1 83 ? 10.999 11.990 -3.887 1.00 95.19 83 ASP A O 1
ATOM 663 N N . GLY A 1 84 ? 9.333 10.519 -4.148 1.00 94.06 84 GLY A N 1
ATOM 664 C CA . GLY A 1 84 ? 9.511 9.844 -2.859 1.00 94.06 84 GLY A CA 1
ATOM 665 C C . GLY A 1 84 ? 8.770 10.530 -1.703 1.00 94.06 84 GLY A C 1
ATOM 666 O O . GLY A 1 84 ? 7.737 11.160 -1.903 1.00 94.06 84 GLY A O 1
ATOM 667 N N . ILE A 1 85 ? 9.269 10.375 -0.469 1.00 96.69 85 ILE A N 1
ATOM 668 C CA . ILE A 1 85 ? 8.590 10.872 0.741 1.00 96.69 85 ILE A CA 1
ATOM 669 C C . ILE A 1 85 ? 8.890 12.357 0.978 1.00 96.69 85 ILE A C 1
ATOM 671 O O . ILE A 1 85 ? 9.878 12.727 1.625 1.00 96.69 85 ILE A O 1
ATOM 675 N N . GLY A 1 86 ? 8.000 13.216 0.487 1.00 95.06 86 GLY A N 1
ATOM 676 C CA . GLY A 1 86 ? 8.040 14.663 0.646 1.00 95.06 86 GLY A CA 1
ATOM 677 C C . GLY A 1 86 ? 7.046 15.203 1.685 1.00 95.06 86 GLY A C 1
ATOM 678 O O . GLY A 1 86 ? 6.510 14.469 2.522 1.00 95.06 86 GLY A O 1
ATOM 679 N N . PRO A 1 87 ? 6.804 16.528 1.687 1.00 95.56 87 PRO A N 1
ATOM 680 C CA . PRO A 1 87 ? 5.828 17.159 2.577 1.00 95.56 87 PRO A CA 1
ATOM 681 C C . PRO A 1 87 ? 4.400 16.616 2.413 1.00 95.56 87 PRO A C 1
ATOM 683 O O . PRO A 1 87 ? 3.678 16.498 3.405 1.00 95.56 87 PRO A O 1
ATOM 686 N N . THR A 1 88 ? 3.999 16.272 1.186 1.00 92.00 88 THR A N 1
ATOM 687 C CA . THR A 1 88 ? 2.671 15.719 0.881 1.00 92.00 88 THR A CA 1
ATOM 688 C C . THR A 1 88 ? 2.490 14.346 1.523 1.00 92.00 88 THR A C 1
ATOM 690 O O . THR A 1 88 ? 1.515 14.127 2.241 1.00 92.00 88 THR A O 1
ATOM 693 N N . GLU A 1 89 ? 3.465 13.458 1.356 1.00 95.94 89 GLU A N 1
ATOM 694 C CA . GLU A 1 89 ? 3.458 12.092 1.881 1.00 95.94 89 GLU A CA 1
ATOM 695 C C . GLU A 1 89 ? 3.542 12.113 3.409 1.00 95.94 89 GLU A C 1
ATOM 697 O O . GLU A 1 89 ? 2.777 11.430 4.081 1.00 95.94 89 GLU A O 1
ATOM 702 N N . LYS A 1 90 ? 4.373 12.988 3.993 1.00 96.62 90 LYS A N 1
ATOM 703 C CA . LYS A 1 90 ? 4.422 13.188 5.455 1.00 96.62 90 LYS A CA 1
ATOM 704 C C . LYS A 1 90 ? 3.084 13.659 6.025 1.00 96.62 90 LYS A C 1
ATOM 706 O O . LYS A 1 90 ? 2.684 13.225 7.106 1.00 96.62 90 LYS A O 1
ATOM 711 N N . LYS A 1 91 ? 2.371 14.531 5.305 1.00 95.88 91 LYS A N 1
ATOM 712 C CA . LYS A 1 91 ? 1.017 14.955 5.685 1.00 95.88 91 LYS A CA 1
ATOM 713 C C . LYS A 1 91 ? 0.017 13.802 5.566 1.00 95.88 91 LYS A C 1
ATOM 715 O O . LYS A 1 91 ? -0.855 13.693 6.427 1.00 95.88 91 LYS A O 1
ATOM 720 N N . ALA A 1 92 ? 0.146 12.955 4.544 1.00 95.81 92 ALA A N 1
ATOM 721 C CA . ALA A 1 92 ? -0.666 11.750 4.392 1.00 95.81 92 ALA A CA 1
ATOM 722 C C . ALA A 1 92 ? -0.421 10.762 5.543 1.00 95.81 92 ALA A C 1
ATOM 724 O O . ALA A 1 92 ? -1.384 10.377 6.196 1.00 95.81 92 ALA A O 1
ATOM 725 N N . ILE A 1 93 ? 0.838 10.465 5.888 1.00 96.56 93 ILE A N 1
ATOM 726 C CA . ILE A 1 93 ? 1.207 9.625 7.044 1.00 96.56 93 ILE A CA 1
ATOM 727 C C . ILE A 1 93 ? 0.543 10.152 8.322 1.00 96.56 93 ILE A C 1
ATOM 729 O O . ILE A 1 93 ? -0.183 9.424 8.994 1.00 96.56 93 ILE A O 1
ATOM 733 N N . ALA A 1 94 ? 0.713 11.443 8.626 1.00 96.69 94 ALA A N 1
ATOM 734 C CA . ALA A 1 94 ? 0.119 12.043 9.821 1.00 96.69 94 ALA A CA 1
ATOM 735 C C . ALA A 1 94 ? -1.420 11.976 9.820 1.00 96.69 94 ALA A C 1
ATOM 737 O O . ALA A 1 94 ? -2.039 11.799 10.872 1.00 96.69 94 ALA A O 1
ATOM 738 N N . LYS A 1 95 ? -2.053 12.121 8.648 1.00 96.06 95 LYS A N 1
ATOM 739 C CA . LYS A 1 95 ? -3.505 11.976 8.496 1.00 96.06 95 LYS A CA 1
ATOM 740 C C . LYS A 1 95 ? -3.946 10.535 8.756 1.00 96.06 95 LYS A C 1
ATOM 742 O O . LYS A 1 95 ? -4.893 10.349 9.514 1.00 96.06 95 LYS A O 1
ATOM 747 N N . LEU A 1 96 ? -3.263 9.554 8.172 1.00 95.44 96 LEU A N 1
ATOM 748 C CA . LEU A 1 96 ? -3.563 8.130 8.323 1.00 95.44 96 LEU A CA 1
ATOM 749 C C . LEU A 1 96 ? -3.425 7.684 9.783 1.00 95.44 96 LEU A C 1
ATOM 751 O O . LEU A 1 96 ? -4.377 7.139 10.335 1.00 95.44 96 LEU A O 1
ATOM 755 N N . SER A 1 97 ? -2.319 8.026 10.455 1.00 94.38 97 SER A N 1
ATOM 756 C CA . SER A 1 97 ? -2.141 7.720 11.885 1.00 94.38 97 SER A CA 1
ATOM 757 C C . SER A 1 97 ? -3.265 8.310 12.739 1.00 94.38 97 SER A C 1
ATOM 759 O O . SER A 1 97 ? -3.814 7.642 13.612 1.00 94.38 97 SER A O 1
ATOM 761 N N . LYS A 1 98 ? -3.669 9.551 12.448 1.00 95.12 98 LYS A N 1
ATOM 762 C CA . LYS A 1 98 ? -4.755 10.228 13.162 1.00 95.12 98 LYS A CA 1
ATOM 763 C C . LYS A 1 98 ? -6.129 9.614 12.887 1.00 95.12 98 LYS A C 1
ATOM 765 O O . LYS A 1 98 ? -6.974 9.624 13.782 1.00 95.12 98 LYS A O 1
ATOM 770 N N . LEU A 1 99 ? -6.376 9.130 11.668 1.00 94.12 99 LEU A N 1
ATOM 771 C CA . LEU A 1 99 ? -7.595 8.389 11.340 1.00 94.12 99 LEU A CA 1
ATOM 772 C C . LEU A 1 99 ? -7.651 7.098 12.160 1.00 94.12 99 LEU A C 1
ATOM 774 O O . LEU A 1 99 ? -8.663 6.856 12.808 1.00 94.12 99 LEU A O 1
ATOM 778 N N . CYS A 1 100 ? -6.561 6.334 12.226 1.00 91.31 100 CYS A N 1
ATOM 779 C CA . CYS A 1 100 ? -6.500 5.099 13.007 1.00 91.31 100 CYS A CA 1
ATOM 780 C C . CYS A 1 100 ? -6.704 5.330 14.518 1.00 91.31 100 CYS A C 1
ATOM 782 O O . CYS A 1 100 ? -7.569 4.688 15.119 1.00 91.31 100 CYS A O 1
ATOM 784 N N . GLU A 1 101 ? -6.007 6.311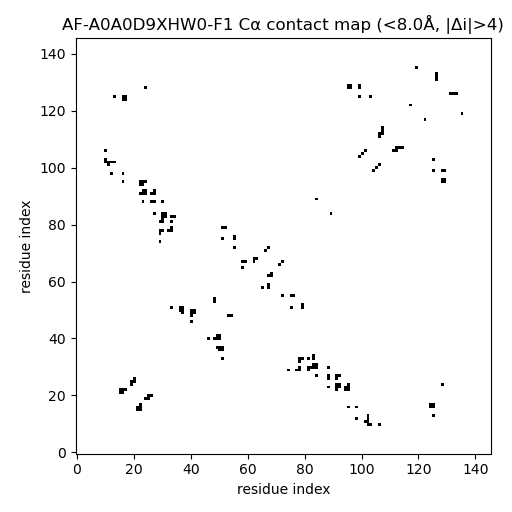 15.108 1.00 92.00 101 GLU A N 1
ATOM 785 C CA . GLU A 1 101 ? -6.125 6.660 16.536 1.00 92.00 101 GLU A CA 1
ATOM 786 C C . GLU A 1 101 ? -7.565 7.048 16.916 1.00 92.00 101 GLU A C 1
ATOM 788 O O . GLU A 1 101 ? -8.116 6.599 17.926 1.00 92.00 101 GLU A O 1
ATOM 793 N N . ARG A 1 102 ? -8.204 7.892 16.095 1.00 90.25 102 ARG A N 1
ATOM 794 C CA . ARG A 1 102 ? -9.568 8.385 16.352 1.00 90.25 102 ARG A CA 1
ATOM 795 C C . ARG A 1 102 ? -10.649 7.340 16.111 1.00 90.25 102 ARG A C 1
ATOM 797 O O . ARG A 1 102 ? -11.741 7.504 16.648 1.00 90.25 102 ARG A O 1
ATOM 804 N N . SER A 1 103 ? -10.334 6.308 15.339 1.00 89.44 103 SER A N 1
ATOM 805 C CA . SER A 1 103 ? -11.279 5.282 14.911 1.00 89.44 103 SER A CA 1
ATOM 806 C C . SER A 1 103 ? -11.119 4.033 15.780 1.00 89.44 103 SER A C 1
ATOM 808 O O . SER A 1 103 ? -11.746 3.934 16.837 1.00 89.44 103 SER A O 1
ATOM 810 N N . LEU A 1 104 ? -10.237 3.105 15.391 1.00 91.81 104 LEU A N 1
ATOM 811 C CA . LEU A 1 104 ? -10.105 1.806 16.052 1.00 91.81 104 LEU A CA 1
ATOM 812 C C . LEU A 1 104 ? -9.611 1.931 17.497 1.00 91.81 104 LEU A C 1
ATOM 814 O O . LEU A 1 104 ? -10.192 1.350 18.410 1.00 91.81 104 LEU A O 1
ATOM 818 N N . GLU A 1 105 ? -8.545 2.691 17.734 1.00 92.69 105 GLU A N 1
ATOM 819 C CA . GLU A 1 105 ? -7.925 2.727 19.066 1.00 92.69 105 GLU A CA 1
ATOM 820 C C . GLU A 1 105 ? -8.839 3.390 20.098 1.00 92.69 105 GLU A C 1
ATOM 822 O O . GLU A 1 105 ? -8.961 2.925 21.237 1.00 92.69 105 GLU A O 1
ATOM 827 N N . LYS A 1 106 ? -9.531 4.460 19.692 1.00 93.19 106 LYS A N 1
ATOM 828 C CA . LYS A 1 106 ? -10.523 5.139 20.525 1.00 93.19 106 LYS A CA 1
ATOM 829 C C . LYS A 1 106 ? -11.655 4.194 20.919 1.00 93.19 106 LYS A C 1
ATOM 831 O O . LYS A 1 106 ? -11.960 4.119 22.110 1.00 93.19 106 LYS A O 1
ATOM 836 N N . ILE A 1 107 ? -12.262 3.484 19.964 1.00 93.00 107 ILE A N 1
ATOM 837 C CA . ILE A 1 107 ? -13.427 2.635 20.250 1.00 93.00 107 ILE A CA 1
ATOM 838 C C . ILE A 1 107 ? -13.040 1.430 21.115 1.00 93.00 107 ILE A C 1
ATOM 840 O O . ILE A 1 107 ? -13.714 1.152 22.108 1.00 93.00 107 ILE A O 1
ATOM 844 N N . MET A 1 108 ? -11.887 0.811 20.830 1.00 94.06 108 MET A N 1
ATOM 845 C CA . MET A 1 108 ? -11.312 -0.262 21.646 1.00 94.06 108 MET A CA 1
ATOM 846 C C . MET A 1 108 ? -11.113 0.194 23.098 1.00 94.06 108 MET A C 1
ATOM 848 O O . MET A 1 108 ? -11.523 -0.499 24.028 1.00 94.06 108 MET A O 1
ATOM 852 N N . ARG A 1 109 ? -10.555 1.394 23.317 1.00 94.94 109 ARG A N 1
ATOM 853 C CA . ARG A 1 109 ? -10.303 1.940 24.662 1.00 94.94 109 ARG A CA 1
ATOM 854 C C . ARG A 1 109 ? -11.578 2.354 25.400 1.00 94.94 109 ARG A C 1
ATOM 856 O O . ARG A 1 109 ? -11.698 2.072 26.590 1.00 94.94 109 ARG A O 1
ATOM 863 N N . VAL A 1 110 ? -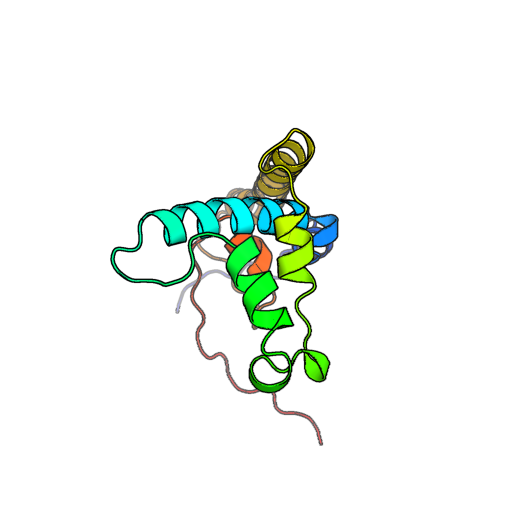12.505 3.043 24.731 1.00 94.19 110 VAL A N 1
ATOM 864 C CA . VAL A 1 110 ? -13.748 3.551 25.347 1.00 94.19 110 VAL A CA 1
ATOM 865 C C . VAL A 1 110 ? -14.648 2.403 25.793 1.00 94.19 110 VAL A C 1
ATOM 867 O O . VAL A 1 110 ? -15.174 2.437 26.905 1.00 94.19 110 VAL A O 1
ATOM 870 N N . HIS A 1 111 ? -14.780 1.373 24.958 1.00 93.56 111 HIS A N 1
ATOM 871 C CA . HIS A 1 111 ? -15.638 0.223 25.239 1.00 93.56 111 HIS A CA 1
ATOM 872 C C . HIS A 1 111 ? -14.895 -0.947 25.898 1.00 93.56 111 HIS A C 1
ATOM 874 O O . HIS A 1 111 ? -15.531 -1.942 26.227 1.00 93.56 111 HIS A O 1
ATOM 880 N N . LYS A 1 112 ? -13.580 -0.810 26.140 1.00 95.31 112 LYS A N 1
ATOM 881 C CA . LYS A 1 112 ? -12.704 -1.851 26.709 1.00 95.31 112 LYS A CA 1
ATOM 882 C C . LYS A 1 112 ? -12.823 -3.175 25.946 1.00 95.31 112 LYS A C 1
ATOM 884 O O . LYS A 1 112 ? -13.012 -4.221 26.550 1.00 95.31 112 LYS A O 1
ATOM 889 N N . LEU A 1 113 ? -12.774 -3.097 24.620 1.00 95.44 113 LEU A N 1
ATOM 890 C CA . LEU A 1 113 ? -12.934 -4.253 23.743 1.00 95.44 113 LEU A CA 1
ATOM 891 C C . LEU A 1 113 ? -11.610 -5.004 23.614 1.00 95.44 113 LEU A C 1
ATOM 893 O O . LEU A 1 113 ? -10.555 -4.383 23.478 1.00 95.44 113 LEU A O 1
ATOM 897 N N . GLU A 1 114 ? -11.672 -6.332 23.566 1.00 95.81 114 GLU A N 1
ATOM 898 C CA . GLU A 1 114 ? -10.523 -7.167 23.203 1.00 95.81 114 GLU A CA 1
ATOM 899 C C . GLU A 1 114 ? -10.426 -7.431 21.692 1.00 95.81 114 GLU A C 1
ATOM 901 O O . GLU A 1 114 ? -9.347 -7.752 21.195 1.00 95.81 114 GLU A O 1
ATOM 906 N N . ALA A 1 115 ? -11.531 -7.297 20.953 1.00 93.75 115 ALA A N 1
ATOM 907 C CA . ALA A 1 115 ? -11.581 -7.495 19.507 1.00 93.75 115 ALA A CA 1
ATOM 908 C C . ALA A 1 115 ? -12.766 -6.755 18.870 1.00 93.75 115 ALA A C 1
ATOM 910 O O . ALA A 1 115 ? -13.764 -6.470 19.532 1.00 93.75 115 ALA A O 1
ATOM 911 N N . ILE A 1 116 ? -12.673 -6.517 17.559 1.00 92.62 116 ILE A N 1
ATOM 912 C CA . ILE A 1 116 ? -13.797 -6.099 16.713 1.00 92.62 116 ILE A CA 1
ATOM 913 C C . ILE A 1 116 ? -14.047 -7.183 15.674 1.00 92.62 116 ILE A C 1
ATOM 915 O O . ILE A 1 116 ? -13.110 -7.751 15.113 1.00 92.62 116 ILE A O 1
ATOM 919 N N . VAL A 1 117 ? -15.322 -7.454 15.411 1.00 92.06 117 VAL A N 1
ATOM 920 C CA . VAL A 1 117 ? -15.762 -8.364 14.356 1.00 92.06 117 VAL A CA 1
ATOM 921 C C . VAL A 1 117 ? -16.457 -7.540 13.282 1.00 92.06 117 VAL A C 1
ATOM 923 O O . VAL A 1 117 ? -17.340 -6.741 13.584 1.00 92.06 117 VAL A O 1
ATOM 926 N N . ALA A 1 118 ? -16.055 -7.735 12.030 1.00 90.19 118 ALA A N 1
ATOM 927 C CA . ALA A 1 118 ? -16.617 -7.042 10.881 1.00 90.19 118 ALA A CA 1
ATOM 928 C C . ALA A 1 118 ? -16.918 -8.053 9.758 1.00 90.19 118 ALA A C 1
ATOM 930 O O . ALA A 1 118 ? -16.155 -9.007 9.582 1.00 90.19 118 ALA A O 1
ATOM 931 N N . PRO A 1 119 ? -18.026 -7.896 9.010 1.00 90.31 119 PRO A N 1
ATOM 932 C CA . PRO A 1 119 ? -18.389 -8.831 7.952 1.00 90.31 119 PRO A CA 1
ATOM 933 C C . PRO A 1 119 ? -17.475 -8.694 6.727 1.00 90.31 119 PRO A C 1
ATOM 935 O O . PRO A 1 119 ? -17.279 -7.603 6.186 1.00 90.31 119 PRO A O 1
ATOM 938 N N . GLY A 1 120 ? -16.967 -9.828 6.244 1.00 89.06 120 GLY A N 1
ATOM 939 C CA . GLY A 1 120 ? -16.152 -9.889 5.033 1.00 89.06 120 GLY A CA 1
ATOM 940 C C . GLY A 1 120 ? -14.904 -9.011 5.130 1.00 89.06 120 GLY A C 1
ATOM 941 O O . GLY A 1 120 ? -14.113 -9.142 6.060 1.00 89.06 120 GLY A O 1
ATOM 942 N N . ALA A 1 121 ? -14.726 -8.121 4.154 1.00 89.25 121 ALA A N 1
ATOM 943 C CA . ALA A 1 121 ? -13.579 -7.223 4.083 1.00 89.25 121 ALA A CA 1
ATOM 944 C C . ALA A 1 121 ? -13.868 -5.819 4.643 1.00 89.25 121 ALA A C 1
ATOM 946 O O . ALA A 1 121 ? -13.044 -4.935 4.465 1.00 89.25 121 ALA A O 1
ATOM 947 N N . SER A 1 122 ? -14.998 -5.548 5.300 1.00 89.25 122 SER A N 1
ATOM 948 C CA . SER A 1 122 ? -15.407 -4.157 5.583 1.00 89.25 122 SER A CA 1
ATOM 949 C C . SER A 1 122 ? -14.437 -3.347 6.456 1.00 89.25 122 SER A C 1
ATOM 951 O O . SER A 1 122 ? -14.453 -2.123 6.374 1.00 89.25 122 SER A O 1
ATOM 953 N N . ALA A 1 123 ? -13.565 -4.002 7.232 1.00 90.56 123 ALA A N 1
ATOM 954 C CA . ALA A 1 123 ? -12.544 -3.363 8.066 1.00 90.56 123 ALA A CA 1
ATOM 955 C C . ALA A 1 123 ? -11.111 -3.397 7.488 1.00 90.56 123 ALA A C 1
ATOM 957 O O . ALA A 1 123 ? -10.179 -2.960 8.164 1.00 90.56 123 ALA A O 1
ATOM 958 N N . HIS A 1 124 ? -10.898 -3.921 6.273 1.00 91.69 124 HIS A N 1
ATOM 959 C CA . HIS A 1 124 ? -9.549 -4.235 5.778 1.00 91.69 124 HIS A CA 1
ATOM 960 C C . HIS A 1 124 ? -8.616 -3.016 5.705 1.00 91.69 124 HIS A C 1
ATOM 962 O O . HIS A 1 124 ? -7.496 -3.108 6.201 1.00 91.69 124 HIS A O 1
ATOM 968 N N . SER A 1 125 ? -9.062 -1.880 5.152 1.00 93.06 125 SER A N 1
ATOM 969 C CA . SER A 1 125 ? -8.218 -0.684 5.002 1.00 93.06 125 SER A CA 1
ATOM 970 C C . SER A 1 125 ? -7.784 -0.126 6.353 1.00 93.06 125 SER A C 1
ATOM 972 O O . SER A 1 125 ? -6.607 0.151 6.551 1.00 93.06 125 SER A O 1
ATOM 974 N N . LEU A 1 126 ? -8.705 -0.034 7.318 1.00 93.06 126 LEU A N 1
ATOM 975 C CA . LEU A 1 126 ? -8.395 0.404 8.683 1.00 93.06 126 LEU A CA 1
ATOM 976 C C . LEU A 1 126 ? -7.322 -0.479 9.329 1.00 93.06 126 LEU A C 1
ATOM 978 O O . LEU A 1 126 ? -6.377 0.030 9.931 1.00 93.06 126 LEU A O 1
ATOM 982 N N . LEU A 1 127 ? -7.468 -1.798 9.191 1.00 93.81 127 LEU A N 1
ATOM 983 C CA . LEU A 1 127 ? -6.534 -2.770 9.755 1.00 93.81 127 LEU A CA 1
ATOM 984 C C . LEU A 1 127 ? -5.167 -2.707 9.062 1.00 93.81 127 LEU A C 1
ATOM 986 O O . LEU A 1 127 ? -4.147 -2.688 9.745 1.00 93.81 127 LEU A O 1
ATOM 990 N N . ALA A 1 128 ? -5.143 -2.606 7.732 1.00 94.69 128 ALA A N 1
ATOM 991 C CA . ALA A 1 128 ? -3.917 -2.528 6.944 1.00 94.69 128 ALA A CA 1
ATOM 992 C C . ALA A 1 128 ? -3.143 -1.225 7.196 1.00 94.69 128 ALA A C 1
ATOM 994 O O . ALA A 1 128 ? -1.954 -1.273 7.502 1.00 94.69 128 ALA A O 1
ATOM 995 N N . ILE A 1 129 ? -3.819 -0.073 7.140 1.00 94.12 129 ILE A N 1
ATOM 996 C CA . ILE A 1 129 ? -3.214 1.247 7.377 1.00 94.12 129 ILE A CA 1
ATOM 997 C C . ILE A 1 129 ? -2.665 1.343 8.803 1.00 94.12 129 ILE A C 1
ATOM 999 O O . ILE A 1 129 ? -1.578 1.874 9.019 1.00 94.12 129 ILE A O 1
ATOM 1003 N N . GLY A 1 130 ? -3.416 0.844 9.788 1.00 92.50 130 GLY A N 1
ATOM 1004 C CA . GLY A 1 130 ? -2.993 0.857 11.186 1.00 92.50 130 GLY A CA 1
ATOM 1005 C C . GLY A 1 130 ? -1.982 -0.227 11.563 1.00 92.50 130 GLY A C 1
ATOM 1006 O O . GLY A 1 130 ? -1.476 -0.205 12.681 1.00 92.50 130 GLY A O 1
ATOM 1007 N N . GLY A 1 131 ? -1.686 -1.175 10.666 1.00 94.50 131 GLY A N 1
ATOM 1008 C CA . GLY A 1 131 ? -0.824 -2.319 10.970 1.00 94.50 131 GLY A CA 1
ATOM 1009 C C . GLY A 1 131 ? -1.390 -3.223 12.072 1.00 94.50 131 GLY A C 1
ATOM 1010 O O . GLY A 1 131 ? -0.633 -3.817 12.841 1.00 94.50 131 GLY A O 1
ATOM 1011 N N . TYR A 1 132 ? -2.717 -3.299 12.188 1.00 94.56 132 TYR A N 1
ATOM 1012 C CA . TYR A 1 132 ? -3.395 -4.045 13.243 1.00 94.56 132 TYR A CA 1
ATOM 1013 C C . TYR A 1 132 ? -3.536 -5.533 12.883 1.00 94.56 132 TYR A C 1
ATOM 1015 O O . TYR A 1 132 ? -3.776 -5.872 11.721 1.00 94.56 132 TYR A O 1
ATOM 1023 N N . PRO A 1 133 ? -3.431 -6.446 13.866 1.00 95.12 133 PRO A N 1
ATOM 1024 C CA . PRO A 1 133 ? -3.613 -7.871 13.620 1.00 95.12 133 PRO A CA 1
ATOM 1025 C C . PRO A 1 133 ? -5.058 -8.182 13.209 1.00 95.12 133 PRO A C 1
ATOM 1027 O O . PRO A 1 133 ? -6.009 -7.657 13.787 1.00 95.12 133 PRO A O 1
ATOM 1030 N N . ALA A 1 134 ? -5.218 -9.083 12.240 1.00 94.69 134 ALA A N 1
ATOM 1031 C CA . ALA A 1 134 ? -6.516 -9.502 11.725 1.00 94.69 134 ALA A CA 1
ATOM 1032 C C . ALA A 1 134 ? -6.535 -11.006 11.426 1.00 94.69 134 ALA A C 1
ATOM 1034 O O . ALA A 1 134 ? -5.536 -11.576 10.986 1.00 94.69 134 ALA A O 1
ATOM 1035 N N . ILE A 1 135 ? -7.689 -11.643 11.629 1.00 95.38 135 ILE A N 1
ATOM 1036 C CA . ILE A 1 135 ? -7.951 -13.026 11.223 1.00 95.38 135 ILE A CA 1
ATOM 1037 C C . ILE A 1 135 ? -9.331 -13.101 10.573 1.00 95.38 135 ILE A C 1
ATOM 1039 O O . ILE A 1 135 ? -10.282 -12.490 11.056 1.00 95.38 135 ILE A O 1
ATOM 1043 N N . THR A 1 136 ? -9.440 -13.854 9.480 1.00 94.69 136 THR A N 1
ATOM 1044 C CA . THR A 1 136 ? -10.726 -14.167 8.851 1.00 94.69 136 THR A CA 1
ATOM 1045 C C . THR A 1 136 ? -11.114 -15.607 9.160 1.00 94.69 136 THR A C 1
ATOM 1047 O O . THR A 1 136 ? -10.279 -16.511 9.111 1.00 94.69 136 THR A O 1
ATOM 1050 N N . VAL A 1 137 ? -12.381 -15.815 9.507 1.00 94.25 137 VAL A N 1
ATOM 1051 C CA . VAL A 1 137 ? -12.957 -17.131 9.790 1.00 94.25 137 VAL A CA 1
ATOM 1052 C C . VAL A 1 137 ? -14.216 -17.274 8.933 1.00 94.25 137 VAL A C 1
ATOM 1054 O O . VAL A 1 137 ? -15.025 -16.343 8.920 1.00 94.25 137 VAL A O 1
ATOM 1057 N N . PRO A 1 138 ? -14.419 -18.402 8.224 1.00 9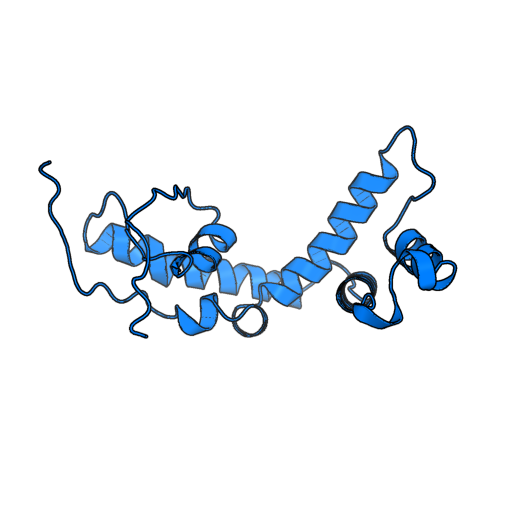4.75 138 PRO A N 1
ATOM 1058 C CA . PRO A 1 138 ? -15.648 -18.634 7.474 1.00 94.75 138 PRO A CA 1
ATOM 1059 C C . PRO A 1 138 ? -16.885 -18.508 8.372 1.00 94.75 138 PRO A C 1
ATOM 1061 O O . PRO A 1 138 ? -17.070 -19.293 9.299 1.00 94.75 138 PRO A O 1
ATOM 1064 N N . ALA A 1 139 ? -17.731 -17.517 8.084 1.00 91.88 139 ALA A N 1
ATOM 1065 C CA . ALA A 1 139 ? -18.951 -17.229 8.845 1.00 91.88 139 ALA A CA 1
ATOM 1066 C C . ALA A 1 139 ? -20.231 -17.764 8.167 1.00 91.88 139 ALA A C 1
ATOM 1068 O O . ALA A 1 139 ? -21.332 -17.549 8.666 1.00 91.88 139 ALA A O 1
ATOM 1069 N N . GLY A 1 140 ? -20.088 -18.454 7.031 1.00 90.06 140 GLY A N 1
ATOM 1070 C CA . GLY A 1 140 ? -21.185 -18.966 6.209 1.00 90.06 140 GLY A CA 1
ATOM 1071 C C . GLY A 1 140 ? -21.037 -18.567 4.740 1.00 90.06 140 GLY A C 1
ATOM 1072 O O . GLY A 1 140 ? -20.023 -17.997 4.341 1.00 90.06 140 GLY A O 1
ATOM 1073 N N . ALA A 1 141 ? -22.057 -18.874 3.941 1.00 86.75 141 ALA A N 1
ATOM 1074 C CA . ALA A 1 141 ? -22.184 -18.428 2.557 1.00 86.75 141 ALA A CA 1
ATOM 1075 C C . ALA A 1 141 ? -23.391 -17.491 2.440 1.00 86.75 141 ALA A C 1
ATOM 1077 O O . ALA A 1 141 ? -24.417 -17.725 3.083 1.00 86.75 141 ALA A O 1
ATOM 1078 N N . ALA A 1 142 ? -23.275 -16.445 1.621 1.00 82.00 142 ALA A N 1
ATOM 1079 C CA . ALA A 1 142 ? -24.436 -15.651 1.249 1.00 82.00 142 ALA A CA 1
ATOM 1080 C C . ALA A 1 142 ? -25.379 -16.538 0.425 1.00 82.00 142 ALA A C 1
ATOM 1082 O O . ALA A 1 142 ? -24.963 -17.139 -0.564 1.00 82.00 142 ALA A O 1
ATOM 1083 N N . VAL A 1 143 ? -26.637 -16.647 0.846 1.00 74.94 143 VAL A N 1
ATOM 1084 C CA . VAL A 1 143 ? -27.683 -17.232 0.008 1.00 74.94 143 VAL A CA 1
ATOM 1085 C C . VAL A 1 143 ? -28.178 -16.095 -0.874 1.00 74.94 143 VAL A C 1
ATOM 1087 O O . VAL A 1 143 ? -28.909 -15.227 -0.401 1.00 74.94 143 VAL A O 1
ATOM 1090 N N . GLU A 1 144 ? -27.727 -16.040 -2.125 1.00 62.25 144 GLU A N 1
ATOM 1091 C CA . GLU A 1 144 ? -28.355 -15.160 -3.109 1.00 62.25 144 GLU A CA 1
ATOM 1092 C C . GLU A 1 144 ? -29.804 -15.627 -3.287 1.00 62.25 144 GLU A C 1
ATOM 1094 O O . GLU A 1 144 ? -30.064 -16.784 -3.623 1.00 62.25 144 GLU A O 1
ATOM 1099 N N . ALA A 1 145 ? -30.757 -14.745 -2.984 1.00 54.38 145 ALA A N 1
ATOM 1100 C CA . ALA A 1 145 ? -32.141 -14.968 -3.360 1.00 54.38 145 ALA A CA 1
ATOM 1101 C C . ALA A 1 145 ? -32.211 -14.905 -4.892 1.00 54.38 145 ALA A C 1
ATOM 1103 O O . ALA A 1 145 ? -31.888 -13.871 -5.475 1.00 54.38 145 ALA A O 1
ATOM 1104 N N . ILE A 1 146 ? -32.562 -16.039 -5.504 1.00 49.66 146 ILE A N 1
ATOM 1105 C CA . ILE A 1 146 ? -32.844 -16.182 -6.940 1.00 49.66 146 ILE A CA 1
ATOM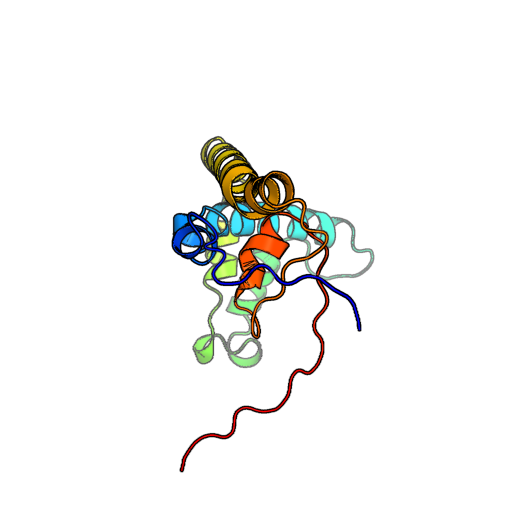 1106 C C . ILE A 1 146 ? -34.086 -15.362 -7.295 1.00 49.66 146 ILE A C 1
ATOM 1108 O O . ILE A 1 146 ? -35.062 -15.430 -6.511 1.00 49.66 146 ILE A O 1
#

Foldseek 3Di:
DDDDDDPPDDFPCLVQLVPCVSLVVLVLCLQCVQVVVLVVLCPDPDDPDNGLVVVLVVCVVVVPVVVCVPPNDVSSVSSVPDPHCDPSNVVSLVSLCVSLCSGVVVVCVVVVDPDDDDPDCSCVSSCVSNVHDDDDDDPDDDDPDD

Organism: NCBI:txid77586

Solvent-accessible surface area (backbone atoms only — not comparable to full-atom values): 8962 Å² total; per-residue (Å²): 141,84,82,86,84,80,79,91,78,79,62,60,64,50,71,42,49,68,30,41,72,76,34,26,52,45,64,38,50,29,18,50,48,41,54,52,49,24,54,54,34,60,68,50,92,81,66,95,48,56,35,62,67,49,51,55,56,47,42,72,74,37,38,76,85,61,37,38,92,81,70,52,55,68,65,60,55,54,14,65,70,45,92,43,89,46,76,67,36,52,51,23,51,56,45,43,56,49,50,36,48,66,16,61,54,41,52,32,63,76,69,68,51,94,75,85,88,65,72,86,67,78,54,48,51,58,32,60,77,60,70,50,90,85,84,88,73,93,86,76,76,86,79,79,85,128